Protein AF-A0A535VFY6-F1 (afdb_monomer_lite)

Foldseek 3Di:
DDPPPVVLPWFWKWKAQAVVCCVVCVLRTDTDTDSDQLRRNLVSCVVVVHQKGQWMWMDGPPDPDIDIHRIDGNPPPPPPPPDD

pLDDT: mean 80.42, std 16.67, range [37.91, 95.44]

Structure (mmCIF, N/CA/C/O backbone):
data_AF-A0A535VFY6-F1
#
_entry.id   AF-A0A535VFY6-F1
#
loop_
_atom_site.group_PDB
_atom_site.id
_atom_site.type_symbol
_atom_site.label_atom_id
_atom_site.label_alt_id
_atom_site.label_comp_id
_atom_site.label_asym_id
_atom_site.label_entity_id
_atom_site.label_seq_id
_atom_site.pdbx_PDB_ins_code
_atom_site.Cartn_x
_atom_site.Cartn_y
_atom_site.Cartn_z
_atom_site.occupancy
_atom_site.B_iso_or_equiv
_atom_site.auth_seq_id
_atom_site.auth_comp_id
_atom_site.auth_asym_id
_atom_site.auth_atom_id
_atom_site.pdbx_PDB_model_num
ATOM 1 N N . MET A 1 1 ? 17.222 30.826 -8.736 1.00 37.91 1 MET A N 1
ATOM 2 C CA . MET A 1 1 ? 16.629 29.666 -8.043 1.00 37.91 1 MET A CA 1
ATOM 3 C C . MET A 1 1 ? 15.966 28.815 -9.102 1.00 37.91 1 MET A C 1
ATOM 5 O O . MET A 1 1 ? 14.981 29.259 -9.668 1.00 37.91 1 MET A O 1
ATOM 9 N N . ARG A 1 2 ? 16.578 27.688 -9.477 1.00 44.16 2 ARG A N 1
ATOM 10 C CA . ARG A 1 2 ? 15.927 26.707 -10.348 1.00 44.16 2 ARG A CA 1
ATOM 11 C C . ARG A 1 2 ? 15.082 25.837 -9.432 1.00 44.16 2 ARG A C 1
ATOM 13 O O . ARG A 1 2 ? 15.641 25.169 -8.571 1.00 44.16 2 ARG A O 1
ATOM 20 N N . GLU A 1 3 ? 13.769 25.923 -9.566 1.00 49.06 3 GLU A N 1
ATOM 21 C CA . GLU A 1 3 ? 12.870 24.907 -9.038 1.00 49.06 3 GLU A CA 1
ATOM 22 C C . GLU A 1 3 ? 13.242 23.604 -9.748 1.00 49.06 3 GLU A C 1
ATOM 24 O O . GLU A 1 3 ? 13.025 23.447 -10.949 1.00 49.06 3 GLU A O 1
ATOM 29 N N . GLU A 1 4 ? 13.921 22.711 -9.032 1.00 45.75 4 GLU A N 1
ATOM 30 C CA . GLU A 1 4 ? 14.140 21.338 -9.466 1.00 45.75 4 GLU A CA 1
ATOM 31 C C . GLU A 1 4 ? 12.773 20.659 -9.488 1.00 45.75 4 GLU A C 1
ATOM 33 O O . GLU A 1 4 ? 12.322 20.053 -8.515 1.00 45.75 4 GLU A O 1
ATOM 38 N N . MET A 1 5 ? 12.087 20.816 -10.616 1.00 45.88 5 MET A N 1
ATOM 39 C CA . MET A 1 5 ? 10.934 20.026 -11.006 1.00 45.88 5 MET A CA 1
ATOM 40 C C . MET A 1 5 ? 11.457 18.611 -11.263 1.00 45.88 5 MET A C 1
ATOM 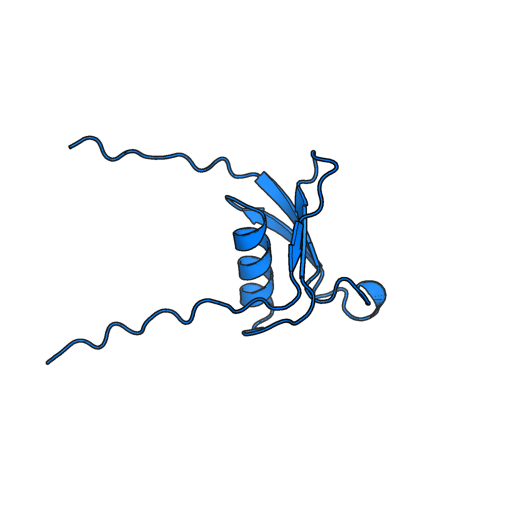42 O O . MET A 1 5 ? 11.695 18.191 -12.390 1.00 45.88 5 MET A O 1
ATOM 46 N N . ASN A 1 6 ? 11.755 17.908 -10.171 1.00 48.56 6 ASN A N 1
ATOM 47 C CA . ASN A 1 6 ? 12.017 16.486 -10.161 1.00 48.56 6 ASN A CA 1
ATOM 48 C C . ASN A 1 6 ? 10.689 15.846 -10.567 1.00 48.56 6 ASN A C 1
ATOM 50 O O . ASN A 1 6 ? 9.837 15.597 -9.711 1.00 48.56 6 ASN A O 1
ATOM 54 N N . GLU A 1 7 ? 10.473 15.701 -11.876 1.00 53.25 7 GLU A N 1
ATOM 55 C CA . G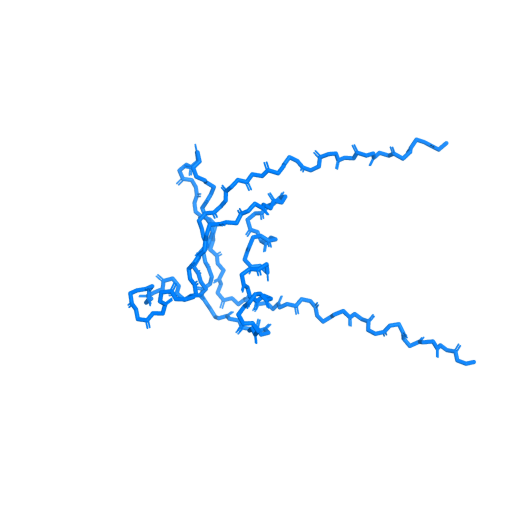LU A 1 7 ? 9.422 14.875 -12.457 1.00 53.25 7 GLU A CA 1
ATOM 56 C C . GLU A 1 7 ? 9.612 13.481 -11.874 1.00 53.25 7 GLU A C 1
ATOM 58 O O . GLU A 1 7 ? 10.375 12.656 -12.376 1.00 53.25 7 GLU A O 1
ATOM 63 N N . ARG A 1 8 ? 8.992 13.237 -10.719 1.00 62.28 8 ARG A N 1
ATOM 64 C CA . ARG A 1 8 ? 9.026 11.926 -10.100 1.00 62.28 8 ARG A CA 1
ATOM 65 C C . ARG A 1 8 ? 8.310 11.017 -11.078 1.00 62.28 8 ARG A C 1
ATOM 67 O O . ARG A 1 8 ? 7.098 11.140 -11.229 1.00 62.28 8 ARG A O 1
ATOM 74 N N . VAL A 1 9 ? 9.076 10.170 -11.759 1.00 72.06 9 VAL A N 1
ATOM 75 C CA . VAL A 1 9 ? 8.570 9.243 -12.769 1.00 72.06 9 VAL A CA 1
ATOM 76 C C . VAL A 1 9 ? 7.362 8.519 -12.187 1.00 72.06 9 VAL A C 1
ATOM 78 O O . VAL A 1 9 ? 7.491 7.761 -11.225 1.00 72.06 9 VAL A O 1
ATOM 81 N N . ILE A 1 10 ? 6.185 8.813 -12.736 1.00 83.12 10 ILE A N 1
ATOM 82 C CA . ILE A 1 10 ? 4.941 8.172 -12.330 1.00 83.12 10 ILE A CA 1
ATOM 83 C C . ILE A 1 10 ? 4.963 6.763 -12.914 1.00 83.12 10 ILE A C 1
ATOM 85 O O . ILE A 1 10 ? 5.093 6.583 -14.123 1.00 83.12 10 ILE A O 1
ATOM 89 N N . GLN A 1 11 ? 4.863 5.766 -12.043 1.00 90.69 11 GLN A N 1
ATOM 90 C CA . GLN A 1 11 ? 4.874 4.350 -12.396 1.00 90.69 11 GLN A CA 1
ATOM 91 C C . GLN A 1 11 ? 3.578 3.697 -11.926 1.00 90.69 11 GLN A C 1
ATOM 93 O O . GLN A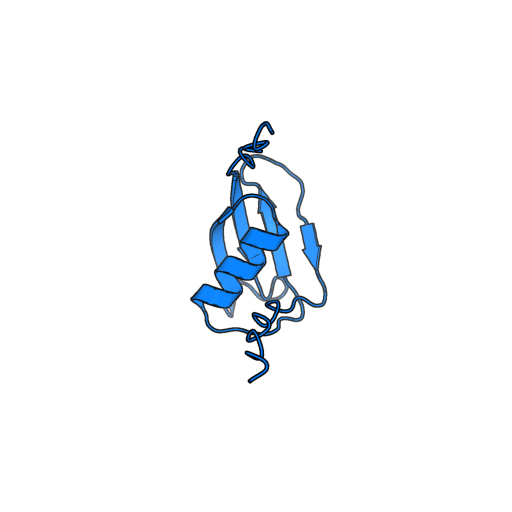 1 11 ? 2.933 4.178 -10.993 1.00 90.69 11 GLN A O 1
ATOM 98 N N . VAL A 1 12 ? 3.205 2.594 -12.571 1.00 93.38 12 VAL A N 1
ATOM 99 C CA . VAL A 1 12 ? 2.032 1.801 -12.190 1.00 93.38 12 VAL A CA 1
ATOM 100 C C . VAL A 1 12 ? 2.450 0.716 -11.203 1.00 93.38 12 VAL A C 1
ATOM 102 O O . VAL A 1 12 ? 3.401 -0.031 -11.454 1.00 93.38 12 VAL A O 1
ATOM 105 N N . TYR A 1 13 ? 1.718 0.620 -10.097 1.00 94.75 13 TYR A N 1
ATOM 106 C CA . TYR A 1 13 ? 1.928 -0.355 -9.037 1.00 94.75 13 TYR A CA 1
ATOM 107 C C . TYR A 1 13 ? 0.677 -1.194 -8.791 1.00 94.75 13 TYR A C 1
ATOM 109 O O . TYR A 1 13 ? -0.414 -0.646 -8.650 1.00 94.75 13 TYR A O 1
ATOM 117 N N . ASP A 1 14 ? 0.869 -2.498 -8.627 1.00 93.88 14 ASP A N 1
ATOM 118 C CA . ASP A 1 14 ? -0.096 -3.400 -8.004 1.00 93.88 14 ASP A CA 1
ATOM 119 C C . ASP A 1 14 ? 0.090 -3.323 -6.493 1.00 93.88 14 ASP A C 1
ATOM 121 O O . ASP A 1 14 ? 1.181 -3.596 -5.985 1.00 93.88 14 ASP A O 1
ATOM 125 N N . VAL A 1 15 ? -0.958 -2.966 -5.764 1.00 93.38 15 VAL A N 1
ATOM 126 C CA . VAL A 1 15 ? -0.928 -2.741 -4.317 1.00 93.38 15 VAL A CA 1
ATOM 127 C C . VAL A 1 15 ? -1.895 -3.690 -3.623 1.00 93.38 15 VAL A C 1
ATOM 129 O O . VAL A 1 15 ? -2.995 -3.902 -4.116 1.00 93.38 15 VAL A O 1
ATOM 132 N N . ALA A 1 16 ? -1.515 -4.219 -2.459 1.00 93.81 16 ALA A N 1
ATOM 133 C CA . ALA A 1 16 ? -2.393 -4.985 -1.574 1.00 93.81 16 ALA A CA 1
ATOM 134 C C . ALA A 1 16 ? -2.159 -4.592 -0.106 1.00 93.81 16 ALA A C 1
ATOM 136 O O . ALA A 1 16 ? -1.037 -4.733 0.378 1.00 93.81 16 ALA A O 1
ATOM 137 N N . LEU A 1 17 ? -3.192 -4.133 0.615 1.00 87.31 17 LEU A N 1
ATOM 138 C CA . LEU A 1 17 ? -3.077 -3.658 2.009 1.00 87.31 17 LEU A CA 1
ATOM 139 C C . LEU A 1 17 ? -3.134 -4.770 3.072 1.00 87.31 17 LEU A C 1
ATOM 141 O O . LEU A 1 17 ? -2.640 -4.577 4.178 1.00 87.31 17 LEU A O 1
ATOM 145 N N . TRP A 1 18 ? -3.674 -5.943 2.740 1.00 83.75 18 TRP A N 1
ATOM 146 C CA . TRP A 1 18 ? -3.579 -7.164 3.548 1.00 83.75 18 TRP A CA 1
ATOM 147 C C . TRP A 1 18 ? -3.058 -8.301 2.680 1.00 83.75 18 TRP A C 1
ATOM 149 O O . TRP A 1 18 ? -3.786 -9.231 2.338 1.00 83.75 18 TRP A O 1
ATOM 159 N N . CYS A 1 19 ? -1.782 -8.226 2.298 1.00 73.25 19 CYS A N 1
ATOM 160 C CA . CYS A 1 19 ? -1.181 -9.130 1.312 1.00 73.25 19 CYS A CA 1
ATOM 161 C C . CYS A 1 19 ? -1.236 -10.624 1.684 1.00 73.25 19 CYS A C 1
ATOM 163 O O . CYS A 1 19 ? -1.035 -11.472 0.820 1.00 73.25 19 CYS A O 1
ATOM 165 N N . SER A 1 20 ? -1.513 -10.957 2.947 1.00 77.88 20 SER A N 1
ATOM 166 C CA . SER A 1 20 ? -1.738 -12.336 3.395 1.00 77.88 20 SER A CA 1
ATOM 167 C C . SER A 1 20 ? -3.117 -12.883 3.004 1.00 77.88 20 SER A C 1
ATOM 169 O O . SER A 1 20 ? -3.266 -14.096 2.892 1.00 77.88 20 SER A O 1
ATOM 171 N N . TRP A 1 21 ? -4.112 -12.015 2.775 1.00 75.38 21 TRP A N 1
ATOM 172 C CA . TRP A 1 21 ? -5.503 -12.384 2.478 1.00 75.38 21 TRP A CA 1
ATOM 173 C C . TRP A 1 21 ? -6.154 -11.532 1.365 1.00 75.38 21 TRP A C 1
ATOM 175 O O . TRP A 1 21 ? -7.258 -11.024 1.553 1.00 75.38 21 TRP A O 1
ATOM 185 N N . PRO A 1 22 ? -5.534 -11.386 0.179 1.00 71.75 22 PRO A N 1
ATOM 186 C CA . PRO A 1 22 ? -6.066 -10.525 -0.883 1.00 71.75 22 PRO A CA 1
ATOM 187 C C . PRO A 1 22 ? -7.436 -10.982 -1.410 1.00 71.75 22 PRO A C 1
ATOM 189 O O . PRO A 1 22 ? -8.255 -10.155 -1.788 1.00 71.75 22 PRO A O 1
ATOM 192 N N . LEU A 1 23 ? -7.720 -12.290 -1.390 1.00 77.31 23 LEU A N 1
ATOM 193 C CA . LEU A 1 23 ? -9.011 -12.840 -1.828 1.00 77.31 23 LEU A CA 1
ATOM 194 C C . LEU A 1 23 ? -10.167 -12.530 -0.866 1.00 77.31 23 LEU A C 1
ATOM 196 O O . LEU A 1 23 ? -11.319 -12.559 -1.284 1.00 77.31 23 LEU A O 1
ATOM 200 N N . LEU A 1 24 ? -9.870 -12.266 0.411 1.00 77.38 24 LEU A N 1
ATOM 201 C CA . LEU A 1 24 ? -10.886 -11.926 1.412 1.00 77.38 24 LEU A CA 1
ATOM 202 C C . LEU A 1 24 ? -11.238 -10.435 1.401 1.00 77.38 24 LEU A C 1
ATOM 204 O O . LEU A 1 24 ? -12.262 -10.056 1.955 1.00 77.38 24 LEU A O 1
ATOM 208 N N . PHE A 1 25 ? -10.386 -9.616 0.784 1.00 79.62 25 PHE A N 1
ATOM 209 C CA . PHE A 1 25 ? -10.435 -8.158 0.830 1.00 79.62 25 PHE A CA 1
ATOM 210 C C . PHE A 1 25 ? -10.101 -7.560 -0.549 1.00 79.62 25 PHE A C 1
ATOM 212 O O . P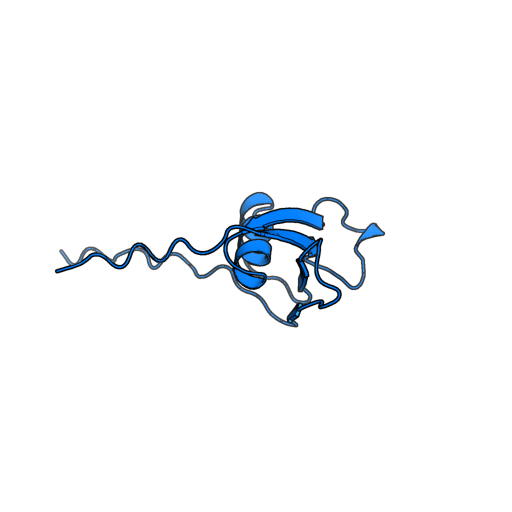HE A 1 25 ? -9.124 -6.813 -0.667 1.00 79.62 25 PHE A O 1
ATOM 219 N N . PRO A 1 26 ? -10.842 -7.918 -1.617 1.00 79.62 26 PRO A N 1
ATOM 220 C CA . PRO A 1 26 ? -10.540 -7.480 -2.981 1.00 79.62 26 PRO A CA 1
ATOM 221 C C . PRO A 1 26 ? -10.567 -5.955 -3.147 1.00 79.62 26 PRO A C 1
ATOM 223 O O . PRO A 1 26 ? -9.809 -5.413 -3.944 1.00 79.62 26 PRO A O 1
ATOM 226 N N . GLU A 1 27 ? -11.382 -5.252 -2.362 1.00 80.12 27 GLU A N 1
ATOM 227 C CA . GLU A 1 27 ? -11.464 -3.791 -2.322 1.00 80.12 27 GLU A CA 1
ATOM 228 C C . GLU A 1 27 ? -10.193 -3.119 -1.773 1.00 80.12 27 GLU A C 1
ATOM 230 O O . GLU A 1 27 ? -9.992 -1.923 -1.953 1.00 80.12 27 GLU A O 1
ATOM 235 N N . HIS A 1 28 ? -9.296 -3.893 -1.158 1.00 84.50 28 HIS A N 1
ATOM 236 C CA . HIS A 1 28 ? -8.028 -3.434 -0.590 1.00 84.50 28 HIS A CA 1
ATOM 237 C C . HIS A 1 28 ? -6.819 -3.775 -1.471 1.00 84.50 28 HIS A C 1
ATOM 239 O O . HIS A 1 28 ? -5.665 -3.745 -1.017 1.00 84.50 28 HIS A O 1
ATOM 245 N N . VAL A 1 29 ? -7.098 -4.121 -2.729 1.00 86.44 29 VAL A N 1
ATOM 246 C CA . VAL A 1 29 ? -6.134 -4.344 -3.800 1.00 86.44 29 VAL A CA 1
ATOM 247 C C . VAL A 1 29 ? -6.388 -3.306 -4.892 1.00 86.44 29 VAL A C 1
ATOM 249 O O . VAL A 1 29 ? -7.532 -3.052 -5.256 1.00 86.44 29 VAL A O 1
ATOM 252 N N . GLY A 1 30 ? -5.334 -2.697 -5.433 1.00 88.31 30 GLY A N 1
ATOM 253 C CA . GLY A 1 30 ? -5.478 -1.622 -6.416 1.00 88.31 30 GLY A CA 1
ATOM 254 C C . GLY A 1 30 ? -4.332 -1.553 -7.415 1.00 88.31 30 GLY A C 1
ATOM 255 O O . GLY A 1 30 ? -3.206 -1.931 -7.103 1.00 88.31 30 GLY A O 1
ATOM 256 N N . HIS A 1 31 ? -4.630 -1.043 -8.610 1.00 92.31 31 HIS A N 1
ATOM 257 C CA . HIS A 1 31 ? -3.630 -0.621 -9.592 1.00 92.31 31 HIS A CA 1
ATOM 258 C C . HIS A 1 31 ? -3.501 0.900 -9.522 1.00 92.31 31 HIS A C 1
ATOM 260 O O . HIS A 1 31 ? -4.434 1.615 -9.888 1.00 92.31 31 HIS A O 1
ATOM 266 N N . ILE A 1 32 ? -2.365 1.398 -9.039 1.00 93.50 32 ILE A N 1
ATOM 267 C CA . ILE A 1 32 ? -2.178 2.815 -8.718 1.00 93.50 32 ILE A CA 1
ATOM 268 C C . ILE A 1 32 ? -0.993 3.397 -9.475 1.00 93.50 32 ILE A C 1
ATOM 270 O O . ILE A 1 32 ? 0.098 2.832 -9.488 1.00 93.50 32 ILE A O 1
ATOM 274 N N . GLN A 1 33 ? -1.201 4.577 -10.052 1.00 93.44 33 GLN A N 1
ATOM 275 C CA . GLN A 1 33 ? -0.121 5.423 -10.539 1.00 93.44 33 GLN A CA 1
ATOM 276 C C . GLN A 1 33 ? 0.460 6.241 -9.387 1.00 93.44 33 GLN A C 1
ATOM 278 O O . GLN A 1 33 ? -0.246 7.019 -8.750 1.00 93.44 33 GLN A O 1
ATOM 283 N N . ALA A 1 34 ? 1.751 6.074 -9.115 1.00 91.94 34 ALA A N 1
ATOM 284 C CA . ALA A 1 34 ? 2.428 6.790 -8.044 1.00 91.94 34 ALA A CA 1
ATOM 285 C C . ALA A 1 34 ? 3.896 7.057 -8.379 1.00 91.94 34 ALA A C 1
ATOM 287 O O . ALA A 1 34 ? 4.495 6.414 -9.235 1.00 91.94 34 ALA A O 1
ATOM 288 N N . SER A 1 35 ? 4.495 7.986 -7.637 1.00 90.44 35 SER A N 1
ATOM 289 C CA . SER A 1 35 ? 5.932 8.283 -7.715 1.00 90.44 35 SER A CA 1
ATOM 290 C C . SER A 1 35 ? 6.825 7.238 -7.030 1.00 90.44 35 SER A C 1
ATOM 292 O O . SER A 1 35 ? 8.047 7.361 -7.052 1.00 90.44 35 SER A O 1
ATOM 294 N N . GLY A 1 36 ? 6.230 6.240 -6.374 1.00 91.31 36 GLY A N 1
ATOM 295 C CA . GLY A 1 36 ? 6.944 5.204 -5.642 1.00 91.31 36 GLY A CA 1
ATOM 296 C C . GLY A 1 36 ? 5.995 4.213 -4.977 1.00 91.31 36 GLY A C 1
ATOM 297 O O . GLY A 1 36 ? 4.822 4.514 -4.745 1.00 91.31 36 GLY A O 1
ATOM 298 N N . SER A 1 37 ? 6.527 3.049 -4.612 1.00 92.94 37 SER A N 1
ATOM 299 C CA . SER A 1 37 ? 5.760 1.934 -4.048 1.00 92.94 37 SER A CA 1
ATOM 300 C C . SER A 1 37 ? 5.064 2.288 -2.724 1.00 92.94 37 SER A C 1
ATOM 302 O O . SER A 1 37 ? 3.900 1.948 -2.534 1.00 92.94 37 SER A O 1
ATOM 304 N N . TYR A 1 38 ? 5.709 3.065 -1.846 1.00 91.75 38 TYR A N 1
ATOM 305 C CA . TYR A 1 38 ? 5.078 3.570 -0.615 1.00 91.75 38 TYR A CA 1
ATOM 306 C C . TYR A 1 38 ? 3.917 4.539 -0.891 1.00 91.75 38 TYR A C 1
ATOM 308 O O . TYR A 1 38 ? 2.862 4.439 -0.272 1.00 91.75 38 TYR A O 1
ATOM 316 N N . ALA A 1 39 ? 4.094 5.467 -1.837 1.00 91.94 39 ALA A N 1
ATOM 317 C CA . ALA A 1 39 ? 3.046 6.420 -2.202 1.00 91.94 39 ALA A CA 1
ATOM 318 C C . ALA A 1 39 ? 1.831 5.709 -2.819 1.00 91.94 39 ALA A C 1
ATOM 320 O O . ALA A 1 39 ? 0.698 6.100 -2.552 1.00 91.94 39 ALA A O 1
ATOM 321 N N . ALA A 1 40 ? 2.057 4.629 -3.575 1.00 93.56 40 ALA A N 1
ATOM 322 C CA . ALA A 1 40 ? 0.985 3.784 -4.088 1.00 93.56 40 ALA A CA 1
ATOM 323 C C . ALA A 1 40 ? 0.174 3.137 -2.951 1.00 93.56 40 ALA A C 1
ATOM 325 O O . ALA A 1 40 ? -1.053 3.174 -2.980 1.00 93.56 40 ALA A O 1
ATOM 326 N N . VAL A 1 41 ? 0.849 2.606 -1.922 1.00 93.56 41 VAL A N 1
ATOM 327 C CA . VAL A 1 41 ? 0.196 2.047 -0.722 1.00 93.56 41 VAL A CA 1
ATOM 328 C C . VAL A 1 41 ? -0.658 3.095 -0.013 1.00 93.56 41 VAL A C 1
ATOM 330 O O . VAL A 1 41 ? -1.828 2.835 0.258 1.00 93.56 41 VAL A O 1
ATOM 333 N N . VAL A 1 42 ? -0.097 4.278 0.259 1.00 92.12 42 VAL A N 1
ATOM 334 C CA . VAL A 1 42 ? -0.824 5.368 0.930 1.00 92.12 42 VAL A CA 1
ATOM 335 C C . VAL A 1 42 ? -2.046 5.797 0.117 1.00 92.12 42 VAL A C 1
ATOM 337 O O . VAL A 1 42 ? -3.111 5.975 0.692 1.00 92.12 42 VAL A O 1
ATOM 340 N N . CYS A 1 43 ? -1.938 5.875 -1.210 1.00 91.94 43 CYS A N 1
ATOM 341 C CA . CYS A 1 43 ? -3.069 6.237 -2.061 1.00 91.94 43 CYS A CA 1
ATOM 342 C C . CYS A 1 43 ? -4.222 5.220 -1.974 1.00 91.94 43 CYS A C 1
ATOM 344 O O . CYS A 1 43 ? -5.375 5.628 -1.855 1.00 91.94 43 CYS A O 1
ATOM 346 N N . VAL A 1 44 ? -3.943 3.906 -1.957 1.00 92.44 44 VAL A N 1
ATOM 347 C CA . VAL A 1 44 ? -5.004 2.901 -1.725 1.00 92.44 44 VAL A CA 1
ATOM 348 C C . VAL A 1 44 ? -5.604 3.069 -0.333 1.00 92.44 44 VAL A C 1
ATOM 350 O O . VAL A 1 44 ? -6.823 3.068 -0.196 1.00 92.44 44 VAL A O 1
ATOM 353 N N . MET A 1 45 ? -4.767 3.249 0.694 1.00 92.38 45 MET A N 1
ATOM 354 C CA . MET A 1 45 ? -5.224 3.481 2.068 1.00 92.38 45 MET A CA 1
ATOM 355 C C . MET A 1 45 ? -6.170 4.687 2.158 1.00 92.38 45 MET A C 1
ATOM 357 O O . MET A 1 45 ? -7.212 4.593 2.801 1.00 92.38 45 MET A O 1
ATOM 361 N N . GLU A 1 46 ? -5.853 5.789 1.478 1.00 91.25 46 GLU A N 1
ATOM 362 C CA . GLU A 1 46 ? -6.702 6.982 1.402 1.00 91.25 46 GLU A CA 1
ATOM 363 C C . GLU A 1 46 ? -8.023 6.706 0.671 1.00 91.25 46 GLU A C 1
ATOM 365 O O . GLU A 1 46 ? -9.082 7.090 1.165 1.00 91.25 46 GLU A O 1
ATOM 370 N N . GLN A 1 47 ? -7.986 6.000 -0.465 1.00 90.12 47 GLN A N 1
ATOM 371 C CA . GLN A 1 47 ? -9.183 5.664 -1.251 1.00 90.12 47 GLN A CA 1
ATOM 372 C C . GLN A 1 47 ? -10.192 4.814 -0.473 1.00 90.12 47 GLN A C 1
ATOM 374 O O . GLN A 1 47 ? -11.397 4.982 -0.653 1.00 90.12 47 GLN A O 1
ATOM 379 N N . VAL A 1 48 ? -9.713 3.922 0.397 1.00 88.94 48 VAL A N 1
ATOM 380 C CA . VAL A 1 48 ? -10.566 3.043 1.214 1.00 88.94 48 VAL A CA 1
ATOM 381 C C . VAL A 1 48 ? -10.790 3.552 2.645 1.00 88.94 48 VAL A C 1
ATOM 383 O O . VAL A 1 48 ? -11.456 2.886 3.433 1.00 88.94 48 VAL A O 1
ATOM 386 N N . GLY A 1 49 ? -10.246 4.720 3.005 1.00 88.06 49 GLY A N 1
ATOM 387 C CA . GLY A 1 49 ? -10.424 5.321 4.332 1.00 88.06 49 GLY A CA 1
ATOM 388 C C . GLY A 1 49 ? -9.718 4.579 5.476 1.00 88.06 49 GLY A C 1
ATOM 389 O O . GLY A 1 49 ? -10.198 4.589 6.608 1.00 88.06 49 GLY A O 1
ATOM 390 N N . ILE A 1 50 ? -8.589 3.921 5.203 1.00 87.94 50 ILE A N 1
ATOM 391 C CA . ILE A 1 50 ? -7.802 3.180 6.197 1.00 87.94 50 ILE A CA 1
ATOM 392 C C . ILE A 1 50 ? -6.610 4.009 6.655 1.00 87.94 50 ILE A C 1
ATOM 394 O O . ILE A 1 50 ? -5.664 4.223 5.911 1.00 87.94 50 ILE A O 1
ATOM 398 N N . GLU A 1 51 ? -6.568 4.375 7.930 1.00 89.25 51 GLU A N 1
ATOM 399 C CA . GLU A 1 51 ? -5.446 5.152 8.476 1.00 89.25 51 GLU A CA 1
ATOM 400 C C . GLU A 1 51 ? -4.199 4.305 8.769 1.00 89.25 51 GLU A C 1
ATOM 402 O O . GLU A 1 51 ? -3.073 4.811 8.782 1.00 89.25 51 GLU A O 1
ATOM 407 N N . LYS A 1 52 ? -4.382 3.004 9.022 1.00 89.56 52 LYS A N 1
ATOM 408 C CA . LYS A 1 52 ? -3.312 2.093 9.437 1.00 89.56 52 LYS A CA 1
ATOM 409 C C . LYS A 1 52 ? -3.528 0.685 8.911 1.00 89.56 52 LYS A C 1
ATOM 411 O O . LYS A 1 52 ? -4.603 0.117 9.082 1.00 89.56 52 LYS A O 1
ATOM 416 N N . VAL A 1 53 ? -2.457 0.068 8.410 1.00 88.38 53 VAL A N 1
ATOM 417 C CA . VAL A 1 53 ? -2.482 -1.343 8.021 1.00 88.38 53 VAL A CA 1
ATOM 418 C C . VAL A 1 53 ? -1.223 -2.105 8.431 1.00 88.38 53 VAL A C 1
ATOM 420 O O . VAL A 1 53 ? -0.134 -1.540 8.539 1.00 88.38 53 VAL A O 1
ATOM 423 N N . VAL A 1 54 ? -1.383 -3.398 8.719 1.00 85.12 54 VAL A N 1
ATOM 424 C CA . VAL A 1 54 ? -0.324 -4.266 9.262 1.00 85.12 54 VAL A CA 1
ATOM 425 C C . VAL A 1 54 ? 0.399 -5.062 8.164 1.00 85.12 54 VAL A C 1
ATOM 427 O O . VAL A 1 54 ? 1.491 -5.541 8.415 1.00 85.12 54 VAL A O 1
ATOM 430 N N . TYR A 1 55 ? -0.120 -5.182 6.934 1.00 89.38 55 TYR A N 1
ATOM 431 C CA . TYR A 1 55 ? 0.567 -5.958 5.885 1.00 89.38 55 TYR A CA 1
ATOM 432 C C . TYR A 1 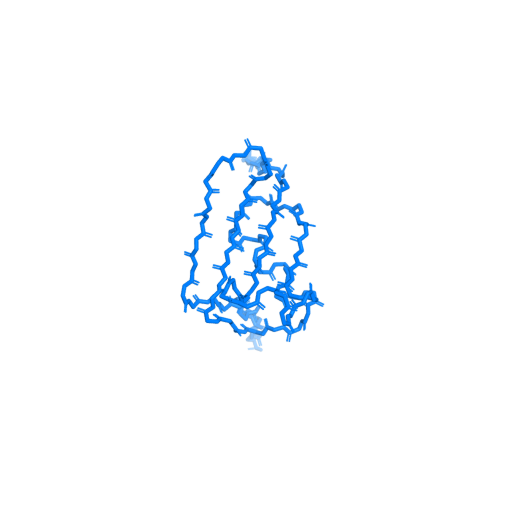55 ? 0.339 -5.431 4.472 1.00 89.38 55 TYR A C 1
ATOM 434 O O . TYR A 1 55 ? -0.435 -6.004 3.709 1.00 89.38 55 TYR A O 1
ATOM 442 N N . ALA A 1 56 ? 1.079 -4.392 4.097 1.00 93.31 56 ALA A N 1
ATOM 443 C CA . ALA A 1 56 ? 1.016 -3.849 2.748 1.00 93.31 56 ALA A CA 1
ATOM 444 C C . ALA A 1 56 ? 2.103 -4.438 1.839 1.00 93.31 56 ALA A C 1
ATOM 446 O O . ALA A 1 56 ? 3.237 -4.672 2.266 1.00 93.31 56 ALA A O 1
ATOM 447 N N . ALA A 1 57 ? 1.781 -4.612 0.565 1.00 94.19 57 ALA A N 1
ATOM 448 C CA . ALA A 1 57 ? 2.735 -4.912 -0.490 1.00 94.19 57 ALA A CA 1
ATOM 449 C C . ALA A 1 57 ? 2.455 -4.035 -1.711 1.00 94.19 57 ALA A C 1
ATOM 451 O O . ALA A 1 57 ? 1.298 -3.743 -2.009 1.00 94.19 57 ALA A O 1
ATOM 452 N N . ALA A 1 58 ? 3.512 -3.649 -2.420 1.00 95.44 58 ALA A N 1
ATOM 453 C CA . ALA A 1 58 ? 3.412 -2.975 -3.704 1.00 95.44 58 ALA A CA 1
ATOM 454 C C . ALA A 1 58 ? 4.442 -3.539 -4.687 1.00 95.44 58 ALA A C 1
ATOM 456 O O . ALA A 1 58 ? 5.606 -3.759 -4.341 1.00 95.44 58 ALA A O 1
ATOM 457 N N . ARG A 1 59 ? 4.007 -3.768 -5.923 1.00 95.00 59 ARG A N 1
ATOM 458 C CA . ARG A 1 59 ? 4.826 -4.268 -7.027 1.00 95.00 59 ARG A CA 1
ATOM 459 C C . ARG A 1 59 ? 4.687 -3.326 -8.206 1.00 95.00 59 ARG A C 1
ATOM 461 O O . ARG A 1 59 ? 3.577 -3.094 -8.659 1.00 95.00 59 ARG A O 1
ATOM 468 N N . GLN A 1 60 ? 5.790 -2.814 -8.732 1.00 94.81 60 GLN A N 1
ATOM 469 C CA . GLN A 1 60 ? 5.751 -2.089 -10.002 1.00 94.81 60 GLN A CA 1
ATOM 470 C C . GLN A 1 60 ? 5.440 -3.082 -11.132 1.00 94.81 60 GLN A C 1
ATOM 472 O O . GLN A 1 60 ? 6.109 -4.108 -11.228 1.00 94.81 60 GLN A O 1
ATOM 477 N N . VAL A 1 61 ? 4.458 -2.787 -11.989 1.00 90.25 61 VAL A N 1
ATOM 478 C CA . VAL A 1 61 ? 3.934 -3.738 -12.997 1.00 90.25 61 VAL A CA 1
ATOM 479 C C . VAL A 1 61 ? 5.033 -4.308 -13.905 1.00 90.25 61 VAL A C 1
ATOM 481 O O . VAL A 1 61 ? 5.036 -5.501 -14.200 1.00 90.25 61 VAL A O 1
ATOM 484 N N . GLU A 1 62 ? 6.004 -3.482 -14.294 1.00 88.12 62 GLU A N 1
ATOM 485 C CA . GLU A 1 62 ? 7.098 -3.864 -15.199 1.00 88.12 62 GLU A CA 1
ATOM 486 C C 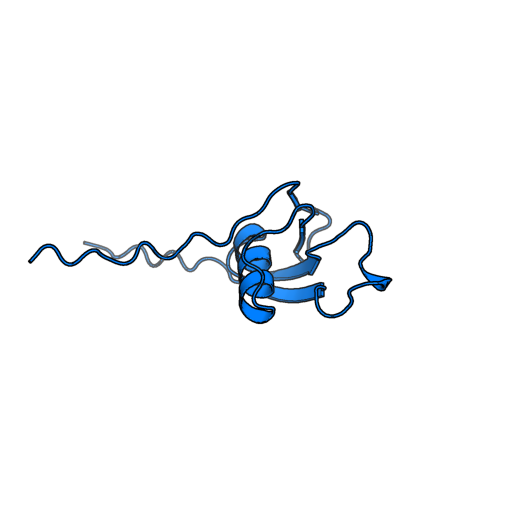. GLU A 1 62 ? 8.348 -4.403 -14.481 1.00 88.12 62 GLU A C 1
ATOM 488 O O . GLU A 1 62 ? 9.334 -4.749 -15.129 1.00 88.12 62 GLU A O 1
ATOM 493 N N . HIS A 1 63 ? 8.338 -4.491 -13.145 1.00 88.44 63 HIS A N 1
ATOM 494 C CA . HIS A 1 63 ? 9.507 -4.885 -12.361 1.00 88.44 63 HIS A CA 1
ATOM 495 C C . HIS A 1 63 ? 9.214 -6.119 -11.489 1.00 88.44 63 HIS A C 1
ATOM 497 O O . HIS A 1 63 ? 8.211 -6.166 -10.776 1.00 88.44 63 HIS A O 1
ATOM 503 N N . PRO A 1 64 ? 10.118 -7.113 -11.415 1.00 88.19 64 PRO A N 1
ATOM 504 C CA . PRO A 1 64 ? 9.899 -8.324 -10.613 1.00 88.19 64 PRO A CA 1
ATOM 505 C C . PRO A 1 64 ? 9.949 -8.100 -9.090 1.00 88.19 64 PRO A C 1
ATOM 507 O O . PRO A 1 64 ? 9.775 -9.039 -8.315 1.00 88.19 64 PRO A O 1
ATOM 510 N N . ARG A 1 65 ? 10.225 -6.875 -8.631 1.00 91.44 65 ARG A N 1
ATOM 511 C CA . ARG A 1 65 ? 10.478 -6.584 -7.215 1.00 91.44 65 ARG A CA 1
ATOM 512 C C . ARG A 1 65 ? 9.170 -6.222 -6.531 1.00 91.44 65 ARG A C 1
ATOM 514 O O . ARG A 1 65 ? 8.412 -5.400 -7.033 1.00 91.44 65 ARG A O 1
ATOM 521 N N . ILE A 1 66 ? 8.957 -6.815 -5.362 1.00 92.69 66 ILE A N 1
ATOM 522 C CA . ILE A 1 66 ? 7.816 -6.528 -4.496 1.00 92.69 66 ILE A CA 1
ATOM 523 C C . ILE A 1 66 ? 8.357 -5.923 -3.210 1.00 92.69 66 ILE A C 1
ATOM 525 O O . ILE A 1 66 ? 9.086 -6.591 -2.470 1.00 92.69 66 ILE A O 1
ATOM 529 N N . ASP A 1 67 ? 7.978 -4.683 -2.939 1.00 93.69 67 ASP A N 1
ATOM 530 C CA . ASP A 1 67 ? 8.243 -4.040 -1.661 1.00 93.69 67 ASP A CA 1
ATOM 531 C C . ASP A 1 67 ? 7.117 -4.397 -0.683 1.00 93.69 67 ASP A C 1
ATOM 533 O O . ASP A 1 67 ? 5.944 -4.468 -1.057 1.00 93.69 67 ASP A O 1
ATOM 537 N N . ARG A 1 68 ? 7.479 -4.690 0.570 1.00 93.88 68 ARG A N 1
ATOM 538 C CA . ARG A 1 68 ? 6.552 -5.162 1.608 1.00 93.88 68 ARG A CA 1
ATOM 539 C C . ARG A 1 68 ? 6.762 -4.398 2.904 1.00 93.88 68 ARG A C 1
ATOM 541 O O . ARG A 1 68 ? 7.897 -4.107 3.276 1.00 93.88 68 ARG A O 1
ATOM 548 N N . TRP A 1 69 ? 5.672 -4.162 3.626 1.00 93.19 69 TRP A N 1
ATOM 549 C CA . TRP A 1 69 ? 5.667 -3.467 4.908 1.00 93.19 69 TRP A CA 1
ATOM 550 C C . TRP A 1 69 ? 4.792 -4.191 5.923 1.00 93.19 69 TRP A C 1
ATOM 552 O O . TRP A 1 69 ? 3.704 -4.660 5.603 1.00 93.19 69 TRP A O 1
ATOM 562 N N . SER A 1 70 ? 5.257 -4.226 7.173 1.00 86.69 70 SER A N 1
ATOM 563 C CA . SER A 1 70 ? 4.546 -4.843 8.298 1.00 86.69 70 SER A CA 1
ATOM 564 C C . SER A 1 70 ? 3.763 -3.848 9.165 1.00 86.69 70 SER A C 1
ATOM 566 O O . SER A 1 70 ? 3.097 -4.262 10.110 1.00 86.69 70 SER A O 1
ATOM 568 N N . LYS A 1 71 ? 3.909 -2.535 8.924 1.00 88.38 71 LYS A N 1
ATOM 569 C CA . LYS A 1 71 ? 3.129 -1.440 9.533 1.00 88.38 71 LYS A CA 1
ATOM 570 C C . LYS A 1 71 ? 3.220 -0.213 8.626 1.00 88.38 71 LYS A C 1
ATOM 572 O O . LYS A 1 71 ? 4.315 0.318 8.453 1.00 88.38 71 LYS A O 1
ATOM 577 N N . VAL A 1 72 ? 2.096 0.240 8.084 1.00 88.81 72 VAL A N 1
ATOM 578 C CA . VAL A 1 72 ? 1.994 1.488 7.313 1.00 88.81 72 VAL A CA 1
ATOM 579 C C . VAL A 1 72 ? 0.941 2.379 7.954 1.00 88.81 72 VAL A C 1
ATOM 581 O O . VAL A 1 72 ? -0.089 1.888 8.420 1.00 88.81 72 VAL A O 1
ATOM 584 N N . TYR A 1 73 ? 1.230 3.675 7.998 1.00 88.38 73 TYR A N 1
ATOM 585 C CA . TYR A 1 73 ? 0.348 4.716 8.510 1.00 88.38 73 TYR A CA 1
ATOM 586 C C . TYR A 1 73 ? 0.177 5.762 7.412 1.00 88.38 73 TYR A C 1
ATOM 588 O O . TYR A 1 73 ? 1.177 6.157 6.803 1.00 88.38 73 TYR A O 1
ATOM 596 N N . ILE A 1 74 ? -1.048 6.242 7.185 1.00 80.12 74 ILE A N 1
ATOM 597 C CA . ILE A 1 74 ? -1.211 7.510 6.471 1.00 80.12 74 ILE A CA 1
ATOM 598 C C . ILE A 1 74 ? -0.550 8.574 7.357 1.00 80.12 74 ILE A C 1
ATOM 600 O O . ILE A 1 74 ? -0.868 8.652 8.549 1.00 80.12 74 ILE A O 1
ATOM 604 N N . PRO A 1 75 ? 0.405 9.365 6.839 1.00 72.12 75 PRO A N 1
ATOM 605 C CA . PRO A 1 75 ? 0.905 10.496 7.591 1.00 72.12 75 PRO A CA 1
ATOM 606 C C . PRO A 1 75 ? -0.277 11.430 7.830 1.00 72.12 75 PRO A C 1
ATOM 608 O O . PRO A 1 75 ? -0.796 12.008 6.878 1.00 72.12 75 PRO A O 1
ATOM 611 N N . LEU A 1 76 ? -0.716 11.554 9.089 1.00 62.62 76 LEU A N 1
ATOM 612 C CA . LEU A 1 76 ? -1.698 12.562 9.474 1.00 62.62 76 LEU A CA 1
ATOM 613 C C . LEU A 1 76 ? -1.193 13.884 8.907 1.00 62.62 76 LEU A C 1
ATOM 615 O O . LEU A 1 76 ? -0.076 14.303 9.236 1.00 62.62 76 LEU A O 1
ATOM 619 N N . ALA A 1 77 ? -1.972 14.502 8.016 1.00 60.25 77 ALA A N 1
ATOM 620 C CA . ALA A 1 77 ? -1.695 15.861 7.600 1.00 60.25 77 ALA A CA 1
ATOM 621 C C . ALA A 1 77 ? -1.566 16.651 8.899 1.00 60.25 77 ALA A C 1
ATOM 623 O O . ALA A 1 77 ? -2.515 16.712 9.679 1.00 60.25 77 ALA A O 1
ATOM 624 N N . VAL A 1 78 ? -0.362 17.147 9.189 1.00 52.06 78 VAL A N 1
ATOM 625 C CA . VAL A 1 78 ? -0.150 18.020 10.335 1.00 52.06 78 VAL A CA 1
ATOM 626 C C . VAL A 1 78 ? -1.089 19.184 10.083 1.00 52.06 78 VAL A C 1
ATOM 628 O O . VAL A 1 78 ? -0.807 20.019 9.220 1.00 52.06 78 VAL A O 1
ATOM 631 N N . GLU A 1 79 ? -2.235 19.201 10.769 1.00 49.44 79 GLU A N 1
ATOM 632 C CA . GLU A 1 79 ? -3.074 20.381 10.845 1.00 49.44 79 GLU A CA 1
ATOM 633 C C . GLU A 1 79 ? -2.113 21.483 11.249 1.00 49.44 79 GLU A C 1
ATOM 635 O O . GLU A 1 79 ? -1.522 21.450 12.335 1.00 49.44 79 GLU A O 1
ATOM 640 N N . LYS A 1 80 ? -1.858 22.408 10.321 1.00 46.56 80 LYS A N 1
ATOM 641 C CA . LYS A 1 80 ? -1.133 23.624 10.634 1.00 46.56 80 LYS A CA 1
ATOM 642 C C . LYS A 1 80 ? -1.944 24.257 11.750 1.00 46.56 80 LYS A C 1
ATOM 644 O O . LYS A 1 80 ? -2.973 24.874 11.494 1.00 46.56 80 LYS A O 1
ATOM 649 N N . ARG A 1 81 ? -1.502 24.065 12.995 1.00 44.72 81 ARG A N 1
ATOM 650 C CA . ARG A 1 81 ? -1.890 24.910 14.111 1.00 44.72 81 ARG A CA 1
ATOM 651 C C . ARG A 1 81 ? -1.463 26.302 13.683 1.00 44.72 81 ARG A C 1
ATOM 653 O O . ARG A 1 81 ? -0.304 26.669 13.845 1.00 44.72 81 ARG A O 1
ATOM 660 N N . SER A 1 82 ? -2.388 27.035 13.072 1.00 46.03 82 SER A N 1
ATOM 661 C CA . SER A 1 82 ? -2.327 28.480 12.986 1.00 46.03 82 SER A CA 1
ATOM 662 C C . SER A 1 82 ? -2.184 28.960 14.422 1.00 46.03 82 SER A C 1
ATOM 664 O O . SER A 1 82 ? -3.150 28.974 15.186 1.00 46.03 82 SER A O 1
ATOM 666 N N . GLN A 1 83 ? -0.942 29.238 14.815 1.00 47.12 83 GLN A N 1
ATOM 667 C CA . GLN A 1 83 ? -0.648 30.062 15.971 1.00 47.12 83 GLN A CA 1
ATOM 668 C C . GLN A 1 83 ? -1.350 31.394 15.711 1.00 47.12 83 GLN A C 1
ATOM 670 O O . GLN A 1 83 ? -1.086 32.055 14.707 1.00 47.12 83 GLN A O 1
ATOM 675 N N . ARG A 1 84 ? -2.339 31.672 16.560 1.00 51.12 84 ARG A N 1
ATOM 676 C CA . ARG A 1 84 ? -2.962 32.985 16.696 1.00 51.12 84 ARG A CA 1
ATOM 677 C C . ARG A 1 84 ? -1.947 33.994 17.208 1.00 51.12 84 ARG A C 1
ATOM 679 O O . ARG A 1 84 ? -1.066 33.568 17.989 1.00 51.12 84 ARG A O 1
#

Sequence (84 aa):
MREEMNERVIQVYDVALWCSWPLLFPEHVGHIQASGSYAAVVCVMEQVGIEKVVYAAARQVEHPRIDRWSKVYIPLAVEKRSQR

Radius of gyration: 14.99 Å; chains: 1; bounding box: 28×46×32 Å

Secondary structure (DSSP, 8-state):
----------EEEEEETBTT-GGG-GGGEEEEEESSHHHHHHHHHHHTT-SEESBEEEEETTSS-EEEES-EE-----------